Protein AF-A0A1V2TG67-F1 (afdb_monomer_lite)

pLDDT: mean 86.38, std 16.16, range [38.0, 98.5]

Organism: NCBI:txid1538463

Structure (mmCIF, N/CA/C/O backbone):
data_AF-A0A1V2TG67-F1
#
_entry.id   AF-A0A1V2TG67-F1
#
loop_
_atom_site.group_PDB
_atom_site.id
_atom_site.type_symbol
_atom_site.label_atom_id
_atom_site.label_alt_id
_atom_site.label_comp_id
_atom_site.label_asym_id
_atom_site.label_entity_id
_atom_site.label_seq_id
_atom_site.pdbx_PDB_ins_code
_atom_site.Cartn_x
_atom_site.Cartn_y
_atom_site.Cartn_z
_atom_site.occupancy
_atom_site.B_iso_or_equiv
_atom_site.auth_seq_id
_atom_site.auth_comp_id
_atom_site.auth_asym_id
_atom_site.auth_atom_id
_atom_site.pdbx_PDB_model_num
ATOM 1 N N . MET A 1 1 ? 20.430 -71.089 36.974 1.00 38.00 1 MET A N 1
ATOM 2 C CA . MET A 1 1 ? 20.124 -69.761 37.551 1.00 38.00 1 MET A CA 1
ATOM 3 C C . MET A 1 1 ? 20.430 -68.717 36.481 1.00 38.00 1 MET A C 1
ATOM 5 O O . MET A 1 1 ? 21.576 -68.618 36.073 1.00 38.00 1 MET A O 1
ATOM 9 N N . ARG A 1 2 ? 19.408 -68.054 35.928 1.00 40.38 2 ARG A N 1
ATOM 10 C CA . ARG A 1 2 ? 19.500 -67.040 34.855 1.00 40.38 2 ARG A CA 1
ATOM 11 C C . ARG A 1 2 ? 18.906 -65.737 35.411 1.00 40.38 2 ARG A C 1
ATOM 13 O O . ARG A 1 2 ? 17.793 -65.823 35.928 1.00 40.38 2 ARG A O 1
ATOM 20 N N . PRO A 1 3 ? 19.583 -64.578 35.346 1.00 46.47 3 PRO A N 1
ATOM 21 C CA . PRO A 1 3 ? 19.013 -63.340 35.856 1.00 46.47 3 PRO A CA 1
ATOM 22 C C . PRO A 1 3 ? 18.092 -62.705 34.803 1.00 46.47 3 PRO A C 1
ATOM 24 O O . PRO A 1 3 ? 18.466 -62.547 33.642 1.00 46.47 3 PRO A O 1
ATOM 27 N N . LEU A 1 4 ? 16.873 -62.373 35.227 1.00 47.41 4 LEU A N 1
ATOM 28 C CA . LEU A 1 4 ? 15.918 -61.529 34.509 1.00 47.41 4 LEU A CA 1
ATOM 29 C C . LEU A 1 4 ? 16.367 -60.069 34.642 1.00 47.41 4 LEU A C 1
ATOM 31 O O . LEU A 1 4 ? 16.470 -59.559 35.754 1.00 47.41 4 LEU A O 1
ATOM 35 N N . VAL A 1 5 ? 16.621 -59.399 33.519 1.00 48.72 5 VAL A N 1
ATOM 36 C CA . VAL A 1 5 ? 16.889 -57.955 33.479 1.00 48.72 5 VAL A CA 1
ATOM 37 C C . VAL A 1 5 ? 15.570 -57.247 33.167 1.00 48.72 5 VAL A C 1
ATOM 39 O O . VAL A 1 5 ? 15.049 -57.371 32.060 1.00 48.72 5 VAL A O 1
ATOM 42 N N . LEU A 1 6 ? 15.009 -56.536 34.150 1.00 49.88 6 LEU A N 1
ATOM 43 C CA . LEU A 1 6 ? 13.884 -55.621 33.944 1.00 49.88 6 LEU A CA 1
ATOM 44 C C . LEU A 1 6 ? 14.393 -54.346 33.256 1.00 49.88 6 LEU A C 1
ATOM 46 O O . LEU A 1 6 ? 15.163 -53.588 33.840 1.00 49.88 6 LEU A O 1
ATOM 50 N N . SER A 1 7 ? 13.943 -54.101 32.025 1.00 50.41 7 SER A N 1
ATOM 51 C CA . SER A 1 7 ? 14.065 -52.799 31.360 1.00 50.41 7 SER A CA 1
ATOM 52 C C . SER A 1 7 ? 12.917 -51.895 31.803 1.00 50.41 7 SER A C 1
ATOM 54 O O . SER A 1 7 ? 11.752 -52.209 31.567 1.00 50.41 7 SER A O 1
ATOM 56 N N . ALA A 1 8 ? 13.245 -50.777 32.448 1.00 54.41 8 ALA A N 1
ATOM 57 C CA . ALA A 1 8 ? 12.299 -49.724 32.791 1.00 54.41 8 ALA A CA 1
ATOM 58 C C . ALA A 1 8 ? 12.180 -48.737 31.617 1.00 54.41 8 ALA A C 1
ATOM 60 O O . ALA A 1 8 ? 13.123 -48.006 31.316 1.00 54.41 8 ALA A O 1
ATOM 61 N N . CYS A 1 9 ? 11.026 -48.713 30.948 1.00 45.41 9 CYS A N 1
ATOM 62 C CA . CYS A 1 9 ? 10.686 -47.676 29.974 1.00 45.41 9 CYS A CA 1
ATOM 63 C C . CYS A 1 9 ? 10.359 -46.370 30.710 1.00 45.41 9 CYS A C 1
ATOM 65 O O . CYS A 1 9 ? 9.298 -46.242 31.318 1.00 45.41 9 CYS A O 1
ATOM 67 N N . VAL A 1 10 ? 11.260 -45.390 30.642 1.00 58.19 10 VAL A N 1
ATOM 68 C CA . VAL A 1 10 ? 10.972 -44.005 31.032 1.00 58.19 10 VAL A CA 1
ATOM 69 C C . VAL A 1 10 ? 10.246 -43.341 29.863 1.00 58.19 10 VAL A C 1
ATOM 71 O O . VAL A 1 10 ? 10.842 -43.086 28.820 1.00 58.19 10 VAL A O 1
ATOM 74 N N . ALA A 1 11 ? 8.945 -43.101 30.014 1.00 56.28 11 ALA A N 1
ATOM 75 C CA . ALA A 1 11 ? 8.157 -42.333 29.058 1.00 56.28 11 ALA A CA 1
ATOM 76 C C . ALA A 1 11 ? 8.410 -40.834 29.283 1.00 56.28 11 ALA A C 1
ATOM 78 O O . ALA A 1 11 ? 7.884 -40.235 30.221 1.00 56.28 11 ALA A O 1
ATOM 79 N N . THR A 1 12 ? 9.237 -40.222 28.440 1.00 59.53 12 THR A N 1
ATOM 80 C CA . THR A 1 12 ? 9.398 -38.767 28.365 1.00 59.53 12 THR A CA 1
ATOM 81 C C . THR A 1 12 ? 8.151 -38.157 27.727 1.00 59.53 12 THR A C 1
ATOM 83 O O . THR A 1 12 ? 7.951 -38.228 26.516 1.00 59.53 12 THR A O 1
ATOM 86 N N . ALA A 1 13 ? 7.286 -37.568 28.553 1.00 58.16 13 ALA A N 1
ATOM 87 C CA . ALA A 1 13 ? 6.144 -36.789 28.092 1.00 58.16 13 ALA A CA 1
ATOM 88 C C . ALA A 1 13 ? 6.636 -35.518 27.376 1.00 58.16 13 ALA A C 1
ATOM 90 O O . ALA A 1 13 ? 7.113 -34.576 28.008 1.00 58.16 13 ALA A O 1
ATOM 91 N N . LEU A 1 14 ? 6.536 -35.506 26.046 1.00 62.28 14 LEU A N 1
ATOM 92 C CA . LEU A 1 14 ? 6.715 -34.317 25.216 1.00 62.28 14 LEU A CA 1
ATOM 93 C C . LEU A 1 14 ? 5.489 -33.415 25.402 1.00 62.28 14 LEU A C 1
ATOM 95 O O . LEU A 1 14 ? 4.429 -33.668 24.832 1.00 62.28 14 LEU A O 1
ATOM 99 N N . LEU A 1 15 ? 5.616 -32.380 26.231 1.00 60.19 15 LEU A N 1
ATOM 100 C CA . LEU A 1 15 ? 4.623 -31.310 26.306 1.00 60.19 15 LEU A CA 1
ATOM 101 C C . LEU A 1 15 ? 4.709 -30.466 25.021 1.00 60.19 15 LEU A C 1
ATOM 103 O O . LEU A 1 15 ? 5.801 -29.996 24.691 1.00 60.19 15 LEU A O 1
ATOM 107 N N . PRO A 1 16 ? 3.601 -30.247 24.290 1.00 58.34 16 PRO A N 1
ATOM 108 C CA . PRO A 1 16 ? 3.598 -29.333 23.161 1.00 58.34 16 PRO A CA 1
ATOM 109 C C . PRO A 1 16 ? 3.732 -27.905 23.693 1.00 58.34 16 PRO A C 1
ATOM 111 O O . PRO A 1 16 ? 2.853 -27.394 24.386 1.00 58.34 16 PRO A O 1
ATOM 114 N N . VAL A 1 17 ? 4.848 -27.256 23.371 1.00 64.94 17 VAL A N 1
ATOM 115 C CA . VAL A 1 17 ? 5.001 -25.810 23.535 1.00 64.94 17 VAL A CA 1
ATOM 116 C C . VAL A 1 17 ? 4.060 -25.156 22.526 1.00 64.94 17 VAL A C 1
ATOM 118 O O . VAL A 1 17 ? 4.374 -25.066 21.342 1.00 64.94 17 VAL A O 1
ATOM 121 N N . ALA A 1 18 ? 2.872 -24.749 22.972 1.00 60.59 18 ALA A N 1
ATOM 122 C CA . ALA A 1 18 ? 2.035 -23.849 22.195 1.00 60.59 18 ALA A CA 1
ATOM 123 C C . ALA A 1 18 ? 2.761 -22.500 22.127 1.00 60.59 18 ALA A C 1
ATOM 125 O O . ALA A 1 18 ? 3.001 -21.870 23.160 1.00 60.59 18 ALA A O 1
ATOM 126 N N . ALA A 1 19 ? 3.161 -22.085 20.924 1.00 60.03 19 ALA A N 1
ATOM 127 C CA . ALA A 1 19 ? 3.684 -20.744 20.707 1.00 60.03 19 ALA A CA 1
ATOM 128 C C . ALA A 1 19 ? 2.636 -19.719 21.180 1.00 60.03 19 ALA A C 1
ATOM 130 O O . ALA A 1 19 ? 1.436 -19.948 20.980 1.00 60.03 19 ALA A O 1
ATOM 131 N N . PRO A 1 20 ? 3.045 -18.610 21.820 1.00 55.03 20 PRO A N 1
ATOM 132 C CA . PRO A 1 20 ? 2.102 -17.565 22.173 1.00 55.03 20 PRO A CA 1
ATOM 133 C C . PRO A 1 20 ? 1.436 -17.075 20.885 1.00 55.03 20 PRO A C 1
ATOM 135 O O . PRO A 1 20 ? 2.119 -16.787 19.902 1.00 55.03 20 PRO A O 1
ATOM 138 N N . ALA A 1 21 ? 0.106 -16.987 20.884 1.00 57.91 21 ALA A N 1
ATOM 139 C CA . ALA A 1 21 ? -0.641 -16.295 19.842 1.00 57.91 21 ALA A CA 1
ATOM 140 C C . ALA A 1 21 ? -0.358 -14.791 19.981 1.00 57.91 21 ALA A C 1
ATOM 142 O O . ALA A 1 21 ? -1.127 -14.047 20.585 1.00 57.91 21 ALA A O 1
ATOM 143 N N . GLY A 1 22 ? 0.820 -14.365 19.527 1.00 57.47 22 GLY A N 1
ATOM 144 C CA . GLY A 1 22 ? 1.195 -12.962 19.476 1.00 57.47 22 GLY A CA 1
ATOM 145 C C . GLY A 1 22 ? 0.284 -12.238 18.494 1.00 57.47 22 GLY A C 1
ATOM 146 O O . GLY A 1 22 ? 0.072 -12.713 17.379 1.00 57.47 22 GLY A O 1
ATOM 147 N N . ALA A 1 23 ? -0.259 -11.096 18.908 1.00 69.38 23 ALA A N 1
ATOM 148 C CA . ALA A 1 23 ? -0.908 -10.168 17.996 1.00 69.38 23 ALA A CA 1
ATOM 149 C C . ALA A 1 23 ? 0.111 -9.780 16.910 1.00 69.38 23 ALA A C 1
ATOM 151 O O . ALA A 1 23 ? 1.149 -9.196 17.221 1.00 69.38 23 ALA A O 1
ATOM 152 N N . GLN A 1 24 ? -0.130 -10.175 15.657 1.00 83.19 24 GLN A N 1
ATOM 153 C CA . GLN A 1 24 ? 0.756 -9.833 14.544 1.00 83.19 24 GLN A CA 1
ATOM 154 C C . GLN A 1 24 ? 0.647 -8.331 14.281 1.00 83.19 24 GLN A C 1
ATOM 156 O O . GLN A 1 24 ? -0.332 -7.871 13.707 1.00 83.19 24 GLN A O 1
ATOM 161 N N . THR A 1 25 ? 1.639 -7.565 14.726 1.00 90.94 25 THR A N 1
ATOM 162 C CA . THR A 1 25 ? 1.709 -6.107 14.534 1.00 90.94 25 THR A CA 1
ATOM 163 C C . THR A 1 25 ? 2.488 -5.714 13.281 1.00 90.94 25 THR A C 1
ATOM 165 O O . THR A 1 25 ? 2.616 -4.532 12.981 1.00 90.94 25 THR A O 1
ATOM 168 N N . ALA A 1 26 ? 3.020 -6.685 12.542 1.00 95.00 26 ALA A N 1
ATOM 169 C CA . ALA A 1 26 ? 3.645 -6.481 11.247 1.00 95.00 26 ALA A CA 1
ATOM 170 C C . ALA A 1 26 ? 3.432 -7.704 10.353 1.00 95.00 26 ALA A C 1
ATOM 172 O O . ALA A 1 26 ? 3.315 -8.831 10.845 1.00 95.00 26 ALA A O 1
ATOM 173 N N . ALA A 1 27 ? 3.383 -7.467 9.048 1.00 95.56 27 ALA A N 1
ATOM 174 C CA . ALA A 1 27 ? 3.262 -8.490 8.027 1.00 95.56 27 ALA A CA 1
ATOM 175 C C . ALA A 1 27 ? 3.940 -8.031 6.731 1.00 95.56 27 ALA A C 1
ATOM 177 O O . ALA A 1 27 ? 3.848 -6.865 6.344 1.00 95.56 27 ALA A O 1
ATOM 178 N N . ASP A 1 28 ? 4.589 -8.971 6.056 1.00 95.69 28 ASP A N 1
ATOM 179 C CA . ASP A 1 28 ? 5.178 -8.772 4.737 1.00 95.69 28 ASP A CA 1
ATOM 180 C C . ASP A 1 28 ? 4.235 -9.327 3.667 1.00 95.69 28 ASP A C 1
ATOM 182 O O . ASP A 1 28 ? 3.600 -10.366 3.863 1.00 95.69 28 ASP A O 1
ATOM 186 N N . PHE A 1 29 ? 4.175 -8.655 2.522 1.00 96.94 29 PHE A N 1
ATOM 187 C CA . PHE A 1 29 ? 3.684 -9.271 1.296 1.00 96.94 29 PHE A CA 1
ATOM 188 C C . PHE A 1 29 ? 4.802 -10.066 0.627 1.00 96.94 29 PHE A C 1
ATOM 190 O O . PHE A 1 29 ? 5.977 -9.713 0.731 1.00 96.94 29 PHE A O 1
ATOM 197 N N . GLU A 1 30 ? 4.416 -11.089 -0.132 1.00 96.31 30 GLU A N 1
ATOM 198 C CA . GLU A 1 30 ? 5.324 -11.709 -1.092 1.00 96.31 30 GLU A CA 1
ATOM 199 C C . GLU A 1 30 ? 5.790 -10.673 -2.126 1.00 96.31 30 GLU A C 1
ATOM 201 O O . GLU A 1 30 ? 5.018 -9.812 -2.581 1.00 96.31 30 GLU A O 1
ATOM 206 N N . ASP A 1 31 ? 7.064 -10.770 -2.505 1.00 96.38 31 ASP A N 1
ATOM 207 C CA . ASP A 1 31 ? 7.650 -9.919 -3.536 1.00 96.38 31 ASP A CA 1
ATOM 208 C C . ASP A 1 31 ? 6.928 -10.150 -4.869 1.00 96.38 31 ASP A C 1
ATOM 210 O O . ASP A 1 31 ? 6.711 -11.283 -5.308 1.00 96.38 31 ASP A O 1
ATOM 214 N N . ALA A 1 32 ? 6.574 -9.059 -5.541 1.00 97.12 32 ALA A N 1
ATOM 215 C CA . ALA A 1 32 ? 5.793 -9.102 -6.766 1.00 97.12 32 ALA A CA 1
ATOM 216 C C . ALA A 1 32 ? 6.563 -8.504 -7.939 1.00 97.12 32 ALA A C 1
ATOM 218 O O . ALA A 1 32 ? 7.105 -7.402 -7.864 1.00 97.12 32 ALA A O 1
ATOM 219 N N . ARG A 1 33 ? 6.586 -9.230 -9.056 1.00 96.69 33 ARG A N 1
ATOM 220 C CA . ARG A 1 33 ? 7.134 -8.740 -10.320 1.00 96.69 33 ARG A CA 1
ATOM 221 C C . ARG A 1 33 ? 6.100 -7.857 -11.012 1.00 96.69 33 ARG A C 1
ATOM 223 O O . ARG A 1 33 ? 4.978 -8.300 -11.240 1.00 96.69 33 ARG A O 1
ATOM 230 N N . VAL A 1 34 ? 6.496 -6.647 -11.393 1.00 95.56 34 VAL A N 1
ATOM 231 C CA . VAL A 1 34 ? 5.635 -5.692 -12.104 1.00 95.56 34 VAL A CA 1
ATOM 232 C C . VAL A 1 34 ? 6.280 -5.224 -13.401 1.00 95.56 34 VAL A C 1
ATOM 234 O O . VAL A 1 34 ? 7.506 -5.138 -13.506 1.00 95.56 34 VAL A O 1
ATOM 237 N N . GLU A 1 35 ? 5.438 -4.888 -14.373 1.00 94.69 35 GLU A N 1
ATOM 238 C CA . GLU A 1 35 ? 5.809 -4.149 -15.577 1.00 94.69 35 GLU A CA 1
ATOM 239 C C . GLU A 1 35 ? 5.152 -2.774 -15.511 1.00 94.69 35 GLU A C 1
ATOM 241 O O . GLU A 1 35 ? 3.959 -2.660 -15.227 1.00 94.69 35 GLU A O 1
ATOM 246 N N . VAL A 1 36 ? 5.934 -1.723 -15.742 1.00 89.12 36 VAL A N 1
ATOM 247 C CA . VAL A 1 36 ? 5.492 -0.340 -15.591 1.00 89.12 36 VAL A CA 1
ATOM 248 C C . VAL A 1 36 ? 5.831 0.464 -16.834 1.00 89.12 36 VAL A C 1
ATOM 250 O O . VAL A 1 36 ? 6.893 0.314 -17.439 1.00 89.12 36 VAL A O 1
ATOM 253 N N . PHE A 1 37 ? 4.905 1.317 -17.253 1.00 77.69 37 PHE A N 1
ATOM 254 C CA . PHE A 1 37 ? 5.099 2.158 -18.422 1.00 77.69 37 PHE A CA 1
ATOM 255 C C . PHE A 1 37 ? 6.084 3.308 -18.126 1.00 77.69 37 PHE A C 1
ATOM 257 O O . PHE A 1 37 ? 5.972 3.914 -17.062 1.00 77.69 37 PHE A O 1
ATOM 264 N N . PRO A 1 38 ? 6.982 3.672 -19.066 1.00 79.94 38 PRO A N 1
ATOM 265 C CA . PRO A 1 38 ? 7.212 3.052 -20.375 1.00 79.94 38 PRO A CA 1
ATOM 266 C C . PRO A 1 38 ? 8.309 1.969 -20.355 1.00 79.94 38 PRO A C 1
ATOM 268 O O . PRO A 1 38 ? 9.502 2.264 -20.373 1.00 79.94 38 PRO A O 1
ATOM 271 N N . GLY A 1 39 ? 7.909 0.692 -20.417 1.00 86.00 39 GLY A N 1
ATOM 272 C CA . GLY A 1 39 ? 8.822 -0.432 -20.673 1.00 86.00 39 GLY A CA 1
ATOM 273 C C . GLY A 1 39 ? 9.829 -0.721 -19.554 1.00 86.00 39 GLY A C 1
ATOM 274 O O . GLY A 1 39 ? 10.926 -1.219 -19.828 1.00 86.00 39 GLY A O 1
ATOM 275 N N . CYS A 1 40 ? 9.485 -0.374 -18.318 1.00 91.81 40 CYS A N 1
ATOM 276 C CA . CYS A 1 40 ? 10.210 -0.740 -17.112 1.00 91.81 40 CYS A CA 1
ATOM 277 C C . CYS A 1 40 ? 9.650 -2.046 -16.544 1.00 91.81 40 CYS A C 1
ATOM 279 O O . CYS A 1 40 ? 8.474 -2.359 -16.703 1.00 91.81 40 CYS A O 1
ATOM 281 N N . ALA A 1 41 ? 10.487 -2.795 -15.843 1.00 94.56 41 ALA A N 1
ATOM 282 C CA . ALA A 1 41 ? 10.058 -3.921 -15.031 1.00 94.56 41 ALA A CA 1
ATOM 283 C C . ALA A 1 41 ? 10.873 -3.933 -13.740 1.00 94.56 41 ALA A C 1
ATOM 285 O O . ALA A 1 41 ? 11.943 -3.320 -13.673 1.00 94.56 41 ALA A O 1
ATOM 286 N N . GLY A 1 42 ? 10.358 -4.592 -12.711 1.00 95.06 42 GLY A N 1
ATOM 287 C CA . GLY A 1 42 ? 11.033 -4.647 -11.424 1.00 95.06 42 GLY A CA 1
ATOM 288 C C . GLY A 1 42 ? 10.290 -5.466 -10.388 1.00 95.06 42 GLY A C 1
ATOM 289 O O . GLY A 1 42 ? 9.256 -6.069 -10.674 1.00 95.06 42 GLY A O 1
ATOM 290 N N . LEU A 1 43 ? 10.842 -5.482 -9.182 1.00 96.25 43 LEU A N 1
ATOM 291 C CA . LEU A 1 43 ? 10.245 -6.111 -8.014 1.00 96.25 43 LEU A CA 1
ATOM 292 C C . LEU A 1 43 ? 9.682 -5.040 -7.085 1.00 96.25 43 LEU A C 1
ATOM 294 O O . LEU A 1 43 ? 10.344 -4.038 -6.801 1.00 96.25 43 LEU A O 1
ATOM 298 N N . VAL A 1 44 ? 8.466 -5.282 -6.610 1.00 97.00 44 VAL A N 1
ATOM 299 C CA . VAL A 1 44 ? 7.824 -4.507 -5.556 1.00 97.00 44 VAL A CA 1
ATOM 300 C C . VAL A 1 44 ? 7.758 -5.357 -4.302 1.00 97.00 44 VAL A C 1
ATOM 302 O O . VAL A 1 44 ? 7.226 -6.468 -4.325 1.00 97.00 44 VAL A O 1
ATOM 305 N N . ARG A 1 45 ? 8.243 -4.801 -3.197 1.00 96.62 45 ARG A N 1
ATOM 306 C CA . ARG A 1 45 ? 8.074 -5.369 -1.863 1.00 96.62 45 ARG A CA 1
ATOM 307 C C . ARG A 1 45 ? 7.251 -4.413 -1.023 1.00 96.62 45 ARG A C 1
ATOM 309 O O . ARG A 1 45 ? 7.561 -3.225 -0.983 1.00 96.62 45 ARG A O 1
ATOM 316 N N . THR A 1 46 ? 6.250 -4.938 -0.325 1.00 97.44 46 THR A N 1
ATOM 317 C CA . THR A 1 46 ? 5.440 -4.139 0.595 1.00 97.44 46 THR A CA 1
ATOM 318 C C . THR A 1 46 ? 5.465 -4.736 1.992 1.00 97.44 46 THR A C 1
ATOM 320 O O . THR A 1 46 ? 5.250 -5.933 2.168 1.00 97.44 46 THR A O 1
ATOM 323 N N . VAL A 1 47 ? 5.721 -3.885 2.981 1.00 97.06 47 VAL A N 1
ATOM 324 C CA . VAL A 1 47 ? 5.739 -4.235 4.403 1.00 97.06 47 VAL A CA 1
ATOM 325 C C . VAL A 1 47 ? 4.684 -3.410 5.114 1.00 97.06 47 VAL A C 1
ATOM 327 O O . VAL A 1 47 ? 4.624 -2.192 4.947 1.00 97.06 47 VAL A O 1
ATOM 330 N N . VAL A 1 48 ? 3.863 -4.065 5.921 1.00 97.75 48 VAL A N 1
ATOM 331 C CA . VAL A 1 48 ? 2.823 -3.430 6.725 1.00 97.75 48 VAL A CA 1
ATOM 332 C C . VAL A 1 48 ? 3.177 -3.583 8.194 1.00 97.75 48 VAL A C 1
ATOM 334 O O . VAL A 1 48 ? 3.545 -4.668 8.638 1.00 97.75 48 VAL A O 1
ATOM 337 N N . SER A 1 49 ? 3.052 -2.513 8.968 1.00 97.75 49 SER A N 1
ATOM 338 C CA . SER A 1 49 ? 3.273 -2.549 10.411 1.00 97.75 49 SER A CA 1
ATOM 339 C C . SER A 1 49 ? 2.386 -1.569 11.165 1.00 97.75 49 SER A C 1
ATOM 341 O O . SER A 1 49 ? 1.897 -0.584 10.614 1.00 97.75 49 SER A O 1
ATOM 343 N N . VAL A 1 50 ? 2.189 -1.837 12.452 1.00 97.38 50 VAL A N 1
ATOM 344 C CA . VAL A 1 50 ? 1.619 -0.874 13.389 1.00 97.38 50 VAL A CA 1
ATOM 345 C C . VAL A 1 50 ? 2.675 0.181 13.700 1.00 97.38 50 VAL A C 1
ATOM 347 O O . VAL A 1 50 ? 3.801 -0.139 14.083 1.00 97.38 50 VAL A O 1
ATOM 350 N N . SER A 1 51 ? 2.308 1.448 13.540 1.00 95.50 51 SER A N 1
ATOM 351 C CA . SER A 1 51 ? 3.173 2.599 13.797 1.00 95.50 51 SER A CA 1
ATOM 352 C C . SER A 1 51 ? 2.371 3.697 14.495 1.00 95.50 51 SER A C 1
ATOM 354 O O . SER A 1 51 ? 1.211 3.908 14.136 1.00 95.50 51 SER A O 1
ATOM 356 N N . PRO A 1 52 ? 2.975 4.456 15.427 1.00 95.81 52 PRO A N 1
ATOM 357 C CA . PRO A 1 52 ? 2.364 5.679 15.933 1.00 95.81 52 PRO A CA 1
ATOM 358 C C . PRO A 1 52 ? 2.115 6.673 14.793 1.00 95.81 52 PRO A C 1
ATOM 360 O O . PRO A 1 52 ? 2.972 6.849 13.916 1.00 95.81 52 PRO A O 1
ATOM 363 N N . LEU A 1 53 ? 0.948 7.311 14.814 1.00 95.81 53 LEU A N 1
ATOM 364 C CA . LEU A 1 53 ? 0.590 8.432 13.948 1.00 95.81 53 LEU A CA 1
ATOM 365 C C . LEU A 1 53 ? 1.000 9.770 14.590 1.00 95.81 53 LEU A C 1
ATOM 367 O O . LEU A 1 53 ? 1.266 9.815 15.791 1.00 95.81 53 LEU A O 1
ATOM 371 N N . PRO A 1 54 ? 1.002 10.893 13.844 1.00 94.56 54 PRO A N 1
ATOM 372 C CA . PRO A 1 54 ? 1.276 12.219 14.416 1.00 94.56 54 PRO A CA 1
ATOM 373 C C . PRO A 1 54 ? 0.331 12.631 15.558 1.00 94.56 54 PRO A C 1
ATOM 375 O O . PRO A 1 54 ? 0.662 13.514 16.343 1.00 94.56 54 PRO A O 1
ATOM 378 N N . THR A 1 55 ? -0.842 12.003 15.646 1.00 93.94 55 THR A N 1
ATOM 379 C CA . THR A 1 55 ? -1.833 12.172 16.718 1.00 93.94 55 THR A CA 1
ATOM 380 C C . THR A 1 55 ? -1.574 11.284 17.943 1.00 93.94 55 THR A C 1
ATOM 382 O O . THR A 1 55 ? -2.399 11.272 18.850 1.00 93.94 55 THR A O 1
ATOM 385 N N . ASP A 1 56 ? -0.454 10.550 17.976 1.00 94.00 56 ASP A N 1
ATOM 386 C CA . ASP A 1 56 ? -0.049 9.611 19.039 1.00 94.00 56 ASP A CA 1
ATOM 387 C C . ASP A 1 56 ? -0.992 8.405 19.228 1.00 94.00 56 ASP A C 1
ATOM 389 O O . ASP A 1 56 ? -0.961 7.704 20.238 1.00 94.00 56 ASP A O 1
ATOM 393 N N . VAL A 1 57 ? -1.833 8.128 18.228 1.00 95.19 57 VAL A N 1
ATOM 394 C CA . VAL A 1 57 ? -2.638 6.900 18.160 1.00 95.19 57 VAL A CA 1
ATOM 395 C C . VAL A 1 57 ? -1.918 5.840 17.328 1.00 95.19 57 VAL A C 1
ATOM 397 O O . VAL A 1 57 ? -1.146 6.165 16.421 1.00 95.19 57 VAL A O 1
ATOM 400 N N . ALA A 1 58 ? -2.169 4.565 17.626 1.00 95.81 58 ALA A N 1
ATOM 401 C CA . ALA A 1 58 ? -1.692 3.463 16.799 1.00 95.81 58 ALA A CA 1
ATOM 402 C C . ALA A 1 58 ? -2.438 3.460 15.459 1.00 95.81 58 ALA A C 1
ATOM 404 O O . ALA A 1 58 ? -3.665 3.526 15.422 1.00 95.81 58 ALA A O 1
ATOM 405 N N . GLY A 1 59 ? -1.690 3.375 14.367 1.00 96.31 59 GLY A N 1
ATOM 406 C CA . GLY A 1 59 ? -2.236 3.237 13.027 1.00 96.31 59 GLY A CA 1
ATOM 407 C C . GLY A 1 59 ? -1.471 2.200 12.227 1.00 96.31 59 GLY A C 1
ATOM 408 O O . GLY A 1 59 ? -0.490 1.612 12.691 1.00 96.31 59 GLY A O 1
ATOM 409 N N . VAL A 1 60 ? -1.910 2.000 10.993 1.00 97.62 60 VAL A N 1
ATOM 410 C CA . VAL A 1 60 ? -1.238 1.116 10.044 1.00 97.62 60 VAL A CA 1
ATOM 411 C C . VAL A 1 60 ? -0.322 1.940 9.164 1.00 97.62 60 VAL A C 1
ATOM 413 O O . VAL A 1 60 ? -0.763 2.917 8.569 1.00 97.62 60 VAL A O 1
ATOM 416 N N . ARG A 1 61 ? 0.939 1.528 9.045 1.00 97.88 61 ARG A N 1
ATOM 417 C CA . ARG A 1 61 ? 1.907 2.041 8.078 1.00 97.88 61 ARG A CA 1
ATOM 418 C C . ARG A 1 61 ? 2.169 0.970 7.026 1.00 97.88 61 ARG A C 1
ATOM 420 O O . ARG A 1 61 ? 2.505 -0.158 7.374 1.00 97.88 61 ARG A O 1
ATOM 427 N N . ALA A 1 62 ? 2.063 1.337 5.755 1.00 97.62 62 ALA A N 1
ATOM 428 C CA . ALA A 1 62 ? 2.489 0.505 4.637 1.00 97.62 62 ALA A CA 1
ATOM 429 C C . ALA A 1 62 ? 3.706 1.147 3.972 1.00 97.62 62 ALA A C 1
ATOM 431 O O . ALA A 1 62 ? 3.664 2.320 3.599 1.00 97.62 62 ALA A O 1
ATOM 432 N N . VAL A 1 63 ? 4.789 0.386 3.846 1.00 96.88 63 VAL A N 1
ATOM 433 C CA . VAL A 1 63 ? 6.033 0.786 3.184 1.00 96.88 63 VAL A CA 1
ATOM 434 C C . VAL A 1 63 ? 6.163 -0.011 1.899 1.00 96.88 63 VAL A C 1
ATOM 436 O O . VAL A 1 63 ? 6.153 -1.237 1.938 1.00 96.88 63 VAL A O 1
ATOM 439 N N . VAL A 1 64 ? 6.309 0.688 0.781 1.00 96.56 64 VAL A N 1
ATOM 440 C CA . VAL A 1 64 ? 6.439 0.117 -0.558 1.00 96.56 64 VAL A CA 1
ATOM 441 C C . VAL A 1 64 ? 7.840 0.409 -1.075 1.00 96.56 64 VAL A C 1
ATOM 443 O O . VAL A 1 64 ? 8.289 1.555 -1.086 1.00 96.56 64 VAL A O 1
ATOM 446 N N . LEU A 1 65 ? 8.526 -0.638 -1.510 1.00 95.06 65 LEU A N 1
ATOM 447 C CA . LEU A 1 65 ? 9.871 -0.599 -2.065 1.00 95.06 65 LEU A CA 1
ATOM 448 C C . LEU A 1 65 ? 9.775 -0.995 -3.533 1.00 95.06 65 LEU A C 1
ATOM 450 O O . LEU A 1 65 ? 9.177 -2.027 -3.844 1.00 95.06 65 LEU A O 1
ATOM 454 N N . PHE A 1 66 ? 10.375 -0.212 -4.426 1.00 94.56 66 PHE A N 1
ATOM 455 C CA . PHE A 1 66 ? 10.422 -0.539 -5.847 1.00 94.56 66 PHE A CA 1
ATOM 456 C C . PHE A 1 66 ? 11.857 -0.601 -6.347 1.00 94.56 66 PHE A C 1
ATOM 458 O O . PHE A 1 66 ? 12.564 0.406 -6.422 1.00 94.56 66 PHE A O 1
ATOM 465 N N . LYS A 1 67 ? 12.263 -1.809 -6.733 1.00 94.06 67 LYS A N 1
ATOM 466 C CA . LYS A 1 67 ? 13.544 -2.075 -7.373 1.00 94.06 67 LYS A CA 1
ATOM 467 C C . LYS A 1 67 ? 13.311 -2.386 -8.844 1.00 94.06 67 LYS A C 1
ATOM 469 O O . LYS A 1 67 ? 12.883 -3.488 -9.188 1.00 94.06 67 LYS A O 1
ATOM 474 N N . ALA A 1 68 ? 13.592 -1.422 -9.713 1.00 93.31 68 ALA A N 1
ATOM 475 C CA . ALA A 1 68 ? 13.551 -1.647 -11.152 1.00 93.31 68 ALA A CA 1
ATOM 476 C C . ALA A 1 68 ? 14.775 -2.446 -11.629 1.00 93.31 68 ALA A C 1
ATOM 478 O O . ALA A 1 68 ? 15.862 -2.344 -11.063 1.00 93.31 68 ALA A O 1
ATOM 479 N N . ASP A 1 69 ? 14.613 -3.209 -12.711 1.00 93.06 69 ASP A N 1
ATOM 480 C CA . ASP A 1 69 ? 15.718 -3.925 -13.367 1.00 93.06 69 ASP A CA 1
ATOM 481 C C . ASP A 1 69 ? 16.770 -2.968 -13.940 1.00 93.06 69 ASP A C 1
ATOM 483 O O . ASP A 1 69 ? 17.943 -3.315 -14.076 1.00 93.06 69 ASP A O 1
ATOM 487 N N . ARG A 1 70 ? 16.326 -1.763 -14.315 1.00 88.00 70 ARG A N 1
ATOM 488 C CA . ARG A 1 70 ? 17.175 -0.646 -14.715 1.00 88.00 70 ARG A CA 1
ATOM 489 C C . ARG A 1 70 ? 16.946 0.505 -13.752 1.00 88.00 70 ARG A C 1
ATOM 491 O O . ARG A 1 70 ? 15.804 0.858 -13.480 1.00 88.00 70 ARG A O 1
ATOM 498 N N . HIS A 1 71 ? 18.027 1.092 -13.270 1.00 81.81 71 HIS A N 1
ATOM 499 C CA . HIS A 1 71 ? 17.947 2.261 -12.413 1.00 81.81 71 HIS A CA 1
ATOM 500 C C . HIS A 1 71 ? 17.729 3.501 -13.282 1.00 81.81 71 HIS A C 1
ATOM 502 O O . HIS A 1 71 ? 18.665 3.997 -13.909 1.00 81.81 71 HIS A O 1
ATOM 508 N N . ASP A 1 72 ? 16.477 3.938 -13.388 1.00 83.88 72 ASP A N 1
ATOM 509 C CA . ASP A 1 72 ? 16.067 5.045 -14.249 1.00 83.88 72 ASP A CA 1
ATOM 510 C C . ASP A 1 72 ? 14.954 5.843 -13.549 1.00 83.88 72 ASP A C 1
ATOM 512 O O . ASP A 1 72 ? 13.936 5.256 -13.166 1.00 83.88 72 ASP A O 1
ATOM 516 N N . PRO A 1 73 ? 15.102 7.169 -13.365 1.00 79.62 73 PRO A N 1
ATOM 517 C CA . PRO A 1 73 ? 14.090 7.986 -12.697 1.00 79.62 73 PRO A CA 1
ATOM 518 C C . PRO A 1 73 ? 12.749 8.030 -13.446 1.00 79.62 73 PRO A C 1
ATOM 520 O O . PRO A 1 73 ? 11.738 8.385 -12.846 1.00 79.62 73 PRO A O 1
ATOM 523 N N . ALA A 1 74 ? 12.709 7.659 -14.731 1.00 86.62 74 ALA A N 1
ATOM 524 C CA . ALA A 1 74 ? 11.464 7.492 -15.476 1.00 86.62 74 ALA A CA 1
ATOM 525 C C . ALA A 1 74 ? 10.704 6.204 -15.099 1.00 86.62 74 ALA A C 1
ATOM 527 O O . ALA A 1 74 ? 9.510 6.099 -15.376 1.00 86.62 74 ALA A O 1
ATOM 528 N N . CYS A 1 75 ? 11.365 5.227 -14.469 1.00 91.44 75 CYS A N 1
ATOM 529 C CA . CYS A 1 75 ? 10.712 4.039 -13.935 1.00 91.44 75 CYS A CA 1
ATOM 530 C C . CYS A 1 75 ? 10.135 4.349 -12.551 1.00 91.44 75 CYS A C 1
ATOM 532 O O . CYS A 1 75 ? 10.876 4.411 -11.572 1.00 91.44 75 CYS A O 1
ATOM 534 N N . ALA A 1 76 ? 8.814 4.481 -12.455 1.00 92.56 76 ALA A N 1
ATOM 535 C CA . ALA A 1 76 ? 8.099 4.647 -11.193 1.00 92.56 76 ALA A CA 1
ATOM 536 C C . ALA A 1 76 ? 6.853 3.767 -11.176 1.00 92.56 76 ALA A C 1
ATOM 538 O O . ALA A 1 76 ? 6.159 3.695 -12.182 1.00 92.56 76 ALA A O 1
ATOM 539 N N . VAL A 1 77 ? 6.564 3.116 -10.050 1.00 94.50 77 VAL A N 1
ATOM 540 C CA . VAL A 1 77 ? 5.365 2.295 -9.864 1.00 94.50 77 VAL A CA 1
ATOM 541 C C . VAL A 1 77 ? 4.299 3.075 -9.106 1.00 94.50 77 VAL A C 1
ATOM 543 O O . VAL A 1 77 ? 4.581 3.648 -8.057 1.00 94.50 77 VAL A O 1
ATOM 546 N N . THR A 1 78 ? 3.070 3.075 -9.617 1.00 95.38 78 THR A N 1
ATOM 547 C CA . THR A 1 78 ? 1.895 3.560 -8.883 1.00 95.38 78 THR A CA 1
ATOM 548 C C . THR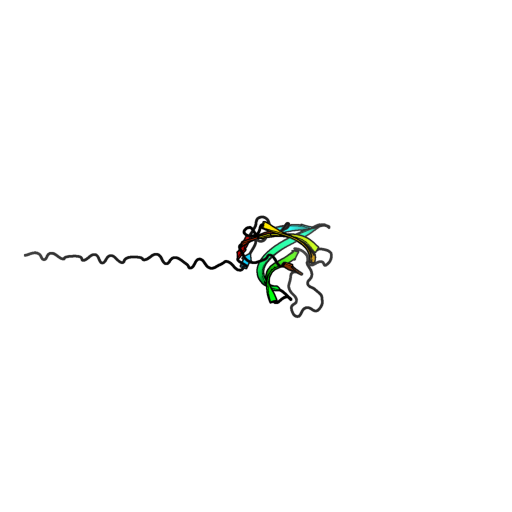 A 1 78 ? 1.153 2.364 -8.302 1.00 95.38 78 THR A C 1
ATOM 550 O O . 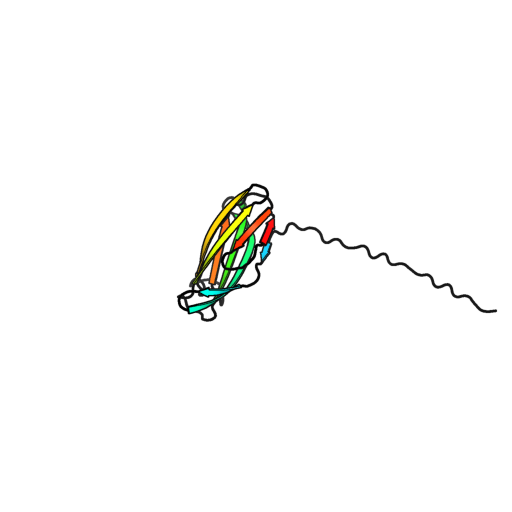THR A 1 78 ? 0.836 1.414 -9.017 1.00 95.38 78 THR A O 1
ATOM 553 N N . THR A 1 79 ? 0.899 2.397 -6.998 1.00 96.38 79 THR A N 1
ATOM 554 C CA . THR A 1 79 ? 0.210 1.337 -6.262 1.00 96.38 79 THR A CA 1
ATOM 555 C C . THR A 1 79 ? -0.881 1.919 -5.380 1.00 96.38 79 THR A C 1
ATOM 557 O O . THR A 1 79 ? -0.776 3.045 -4.899 1.00 96.38 79 THR A O 1
ATOM 560 N N . THR A 1 80 ? -1.931 1.141 -5.152 1.00 98.12 80 THR A N 1
ATOM 561 C CA . THR A 1 80 ? -3.022 1.491 -4.245 1.00 98.12 80 THR A CA 1
ATOM 562 C C . THR A 1 80 ? -2.939 0.585 -3.031 1.00 98.12 80 THR A C 1
ATOM 564 O O . THR A 1 80 ? -3.043 -0.636 -3.162 1.00 98.12 80 THR A O 1
ATOM 567 N N . VAL A 1 81 ? -2.783 1.181 -1.853 1.00 98.31 81 VAL A N 1
ATOM 568 C CA . VAL A 1 81 ? -2.855 0.490 -0.567 1.00 98.31 81 VAL A CA 1
ATOM 569 C C . VAL A 1 81 ? -4.271 0.650 -0.036 1.00 98.31 81 VAL A C 1
ATOM 571 O O . VAL A 1 81 ? -4.674 1.739 0.361 1.00 98.31 81 VAL A O 1
ATOM 574 N N . GLY A 1 82 ? -5.039 -0.432 -0.053 1.00 98.31 82 GLY A N 1
ATOM 575 C CA . GLY A 1 82 ? -6.366 -0.513 0.552 1.00 98.31 82 GLY A CA 1
ATOM 576 C C . GLY A 1 82 ? -6.297 -1.129 1.943 1.00 98.31 82 GLY A C 1
ATOM 577 O O . GLY A 1 82 ? -5.474 -2.007 2.194 1.00 98.31 82 GLY A O 1
ATOM 578 N N . TRP A 1 83 ? -7.176 -0.703 2.843 1.00 98.44 83 TRP A N 1
ATOM 579 C CA . TRP A 1 83 ? -7.307 -1.300 4.166 1.00 98.44 83 TRP A CA 1
ATOM 580 C C . TRP A 1 83 ? -8.768 -1.415 4.591 1.00 98.44 83 TRP A C 1
ATOM 582 O O . TRP A 1 83 ? -9.632 -0.623 4.204 1.00 98.44 83 TRP A O 1
ATOM 592 N N . ARG A 1 84 ?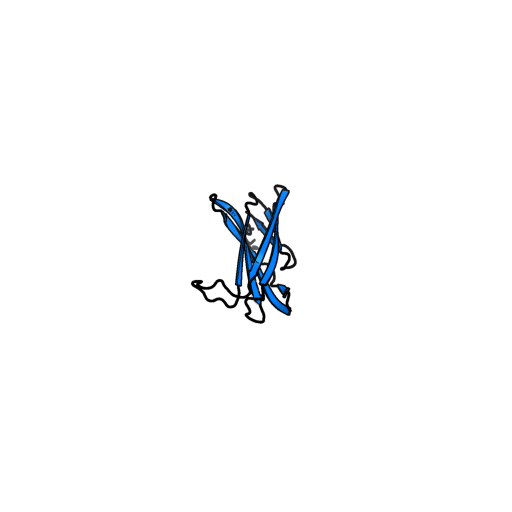 -9.037 -2.410 5.434 1.00 98.50 84 ARG A N 1
ATOM 593 C CA . ARG A 1 84 ? -10.331 -2.623 6.075 1.00 98.50 84 ARG A CA 1
ATOM 594 C C . ARG A 1 84 ? -10.132 -3.109 7.501 1.00 98.50 84 ARG A C 1
ATOM 596 O O . ARG A 1 84 ? -9.559 -4.173 7.719 1.00 98.50 84 ARG A O 1
ATOM 603 N N . ASN A 1 85 ? -10.664 -2.368 8.462 1.00 98.19 85 ASN A N 1
ATOM 604 C CA . ASN A 1 85 ? -10.831 -2.857 9.821 1.00 98.19 85 ASN A CA 1
ATOM 605 C C . ASN A 1 85 ? -12.055 -3.782 9.843 1.00 98.19 85 ASN A C 1
ATOM 607 O O . ASN A 1 85 ? -13.189 -3.346 9.633 1.00 98.19 85 ASN A O 1
ATOM 611 N N . VAL A 1 86 ? -11.828 -5.080 10.034 1.00 98.19 86 VAL A N 1
ATOM 612 C CA . VAL A 1 86 ? -12.905 -6.080 9.964 1.00 98.19 86 VAL A CA 1
ATOM 613 C C . VAL A 1 86 ? -13.757 -6.121 11.229 1.00 98.19 86 VAL A C 1
ATOM 615 O O . VAL A 1 86 ? -14.857 -6.666 11.186 1.00 98.19 86 VAL A O 1
ATOM 618 N N . ASP A 1 87 ? -13.283 -5.521 12.321 1.00 97.69 87 ASP A N 1
ATOM 619 C CA . ASP A 1 87 ? -13.996 -5.479 13.596 1.00 97.69 87 ASP A CA 1
ATOM 620 C C . ASP A 1 87 ? -14.945 -4.271 13.665 1.00 97.69 87 ASP A C 1
ATOM 622 O O . ASP A 1 87 ? -16.073 -4.400 14.137 1.00 97.69 87 ASP A O 1
ATOM 626 N N . SER A 1 88 ? -14.525 -3.107 13.151 1.00 97.62 88 SER A N 1
ATOM 627 C CA . SER A 1 88 ? -15.347 -1.883 13.118 1.00 97.62 88 SER A CA 1
ATOM 628 C C . SER A 1 88 ? -16.106 -1.670 11.803 1.00 97.62 88 SER A C 1
ATOM 630 O O . SER A 1 88 ? -17.088 -0.930 11.767 1.00 97.62 88 SER A O 1
ATOM 632 N N . GLY A 1 89 ? -15.654 -2.293 10.711 1.00 97.75 89 GLY A N 1
ATOM 633 C CA . GLY A 1 89 ? -16.170 -2.070 9.360 1.00 97.75 89 GLY A CA 1
ATOM 634 C C . GLY A 1 89 ? -15.596 -0.837 8.652 1.00 97.75 89 GLY A C 1
ATOM 635 O O . GLY A 1 89 ? -15.946 -0.606 7.494 1.00 97.75 89 GLY A O 1
ATOM 636 N N . ALA A 1 90 ? -14.716 -0.064 9.299 1.00 98.12 90 ALA A N 1
ATOM 637 C CA . ALA A 1 90 ? -14.032 1.063 8.668 1.00 98.12 90 ALA A CA 1
ATOM 638 C C . ALA A 1 90 ? -13.129 0.594 7.514 1.00 98.12 90 ALA A C 1
ATOM 640 O O . ALA A 1 90 ? -12.561 -0.500 7.552 1.00 98.12 90 ALA A O 1
ATOM 641 N N . SER A 1 91 ? -12.987 1.419 6.479 1.00 98.44 91 SER A N 1
ATOM 642 C CA . SER A 1 91 ? -12.120 1.126 5.334 1.00 98.44 91 SER A CA 1
ATOM 643 C C . SER A 1 91 ? -11.620 2.406 4.679 1.00 98.44 91 SER A C 1
ATOM 645 O O . SER A 1 91 ? -12.214 3.471 4.852 1.00 98.44 91 SER A O 1
ATOM 647 N N . GLY A 1 92 ? -10.546 2.283 3.911 1.00 98.31 92 GLY A N 1
ATOM 648 C CA . GLY A 1 92 ? -9.962 3.379 3.155 1.00 98.31 92 GLY A CA 1
ATOM 649 C C . GLY A 1 92 ? -8.922 2.878 2.164 1.00 98.31 92 GLY A C 1
ATOM 650 O O . GLY A 1 92 ? -8.606 1.687 2.113 1.00 98.31 92 GLY A O 1
ATOM 651 N N . SER A 1 93 ? -8.399 3.793 1.358 1.00 98.00 93 SER A N 1
ATOM 652 C CA . SER A 1 93 ? -7.331 3.498 0.410 1.00 98.00 93 SER A CA 1
ATOM 653 C C . SER A 1 93 ? -6.494 4.731 0.127 1.00 98.00 93 SER A C 1
ATOM 655 O O . SER A 1 93 ? -7.038 5.835 0.080 1.00 98.00 93 SER A O 1
ATOM 657 N N . GLU A 1 94 ? -5.215 4.529 -0.151 1.00 97.94 94 GLU A N 1
ATOM 658 C CA . GLU A 1 94 ? -4.303 5.588 -0.568 1.00 97.94 94 GLU A CA 1
ATOM 659 C C . GLU A 1 94 ? -3.493 5.151 -1.785 1.00 97.94 94 GLU A C 1
ATOM 661 O O . GLU A 1 94 ? -3.115 3.984 -1.911 1.00 97.94 94 GLU A O 1
ATOM 666 N N . GLU A 1 95 ? -3.253 6.083 -2.702 1.00 97.62 95 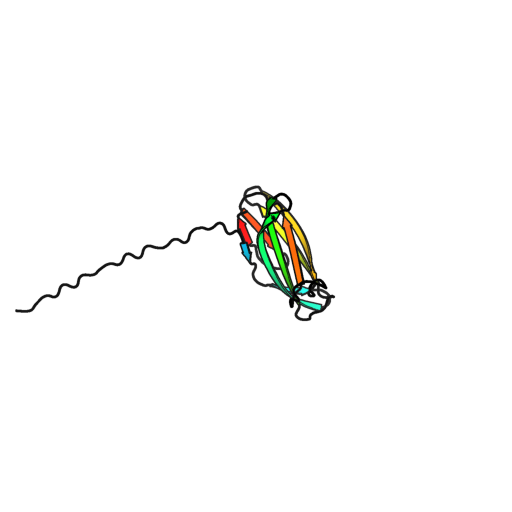GLU A N 1
ATOM 667 C CA . GLU A 1 95 ? -2.403 5.863 -3.868 1.00 97.62 95 GLU A CA 1
ATOM 668 C C . GLU A 1 95 ? -0.999 6.402 -3.591 1.00 97.62 95 GLU A C 1
ATOM 670 O O . GLU A 1 95 ? -0.834 7.521 -3.109 1.00 97.62 95 GLU A O 1
ATOM 675 N N . LEU A 1 96 ? 0.014 5.596 -3.898 1.00 94.56 96 LEU A N 1
ATOM 676 C CA . LEU A 1 96 ? 1.418 5.949 -3.756 1.00 94.56 96 LEU A CA 1
ATOM 677 C C . LEU A 1 96 ? 2.113 5.752 -5.092 1.00 94.56 96 LEU A C 1
ATOM 679 O O . LEU A 1 96 ? 1.928 4.730 -5.751 1.00 94.56 96 LEU A O 1
ATOM 683 N N . THR A 1 97 ? 2.974 6.696 -5.455 1.00 94.38 97 THR A N 1
ATOM 684 C CA . THR A 1 97 ? 3.896 6.536 -6.580 1.00 94.38 97 THR A CA 1
ATOM 685 C C . THR A 1 97 ? 5.322 6.468 -6.053 1.00 94.38 97 THR A C 1
ATOM 687 O O . THR A 1 97 ? 5.768 7.374 -5.355 1.00 94.38 97 THR A O 1
ATOM 690 N N . VAL A 1 98 ? 6.032 5.390 -6.382 1.00 92.94 98 VAL A N 1
ATOM 691 C CA . VAL A 1 98 ? 7.398 5.116 -5.925 1.00 92.94 98 VAL A CA 1
ATOM 692 C C . VAL A 1 98 ? 8.321 5.041 -7.136 1.00 92.94 98 VAL A C 1
ATOM 694 O O . VAL A 1 98 ? 8.189 4.151 -7.975 1.00 92.94 98 VAL A O 1
ATOM 697 N N . SER A 1 99 ? 9.253 5.988 -7.235 1.00 91.44 99 SER A N 1
ATOM 698 C CA . SER A 1 99 ? 10.324 5.963 -8.241 1.00 91.44 99 SER A CA 1
ATOM 699 C C . SER A 1 99 ? 11.272 4.787 -7.996 1.00 91.44 99 SER A C 1
ATOM 701 O O . SER A 1 99 ? 11.399 4.326 -6.871 1.00 91.44 99 SER A O 1
ATOM 703 N N . SER A 1 100 ? 11.960 4.296 -9.025 1.00 89.31 100 SER A N 1
ATOM 704 C CA . SER A 1 100 ? 13.040 3.312 -8.863 1.00 89.31 100 SER A CA 1
ATOM 705 C C . SER A 1 100 ? 14.338 3.923 -8.332 1.00 89.31 100 SER A C 1
ATOM 707 O O . SER A 1 100 ? 15.220 3.199 -7.869 1.00 89.31 100 SER A O 1
ATOM 709 N N . VAL A 1 101 ? 14.445 5.252 -8.406 1.00 86.69 101 VAL A N 1
ATOM 710 C CA . VAL A 1 101 ? 15.579 6.032 -7.914 1.00 86.69 101 VAL A CA 1
ATOM 711 C C . VAL A 1 101 ? 15.220 6.593 -6.540 1.00 86.69 101 VAL A C 1
ATOM 713 O O . VAL A 1 101 ? 14.145 7.190 -6.406 1.00 86.69 101 VAL A O 1
ATOM 716 N N . PRO A 1 102 ? 16.074 6.416 -5.517 1.00 81.50 102 PRO A N 1
ATOM 717 C CA . PRO A 1 102 ? 15.840 7.014 -4.212 1.00 81.50 102 PRO A CA 1
ATOM 718 C C . PRO A 1 102 ? 15.836 8.541 -4.279 1.00 81.50 102 PRO A C 1
ATOM 720 O O . PRO A 1 102 ? 16.376 9.155 -5.201 1.00 81.50 102 PRO A O 1
ATOM 723 N N . GLU A 1 103 ? 15.224 9.169 -3.277 1.00 71.88 103 GLU A N 1
ATOM 724 C CA . GLU A 1 103 ? 15.195 10.625 -3.191 1.00 71.88 103 GLU A CA 1
ATOM 725 C C . GLU A 1 103 ? 16.629 11.193 -3.091 1.00 71.88 103 GLU A C 1
ATOM 727 O O . GLU A 1 103 ? 17.409 10.751 -2.236 1.00 71.88 103 GLU A O 1
ATOM 732 N N . PRO A 1 104 ? 17.006 12.163 -3.950 1.00 68.75 104 PRO A N 1
ATOM 733 C CA . PRO A 1 104 ? 18.345 12.738 -3.934 1.00 68.75 104 PRO A CA 1
ATOM 734 C C . PRO A 1 104 ? 18.683 13.355 -2.571 1.00 68.75 104 PRO A C 1
ATOM 736 O O . PRO A 1 104 ? 17.942 14.189 -2.058 1.00 68.75 104 PRO A O 1
ATOM 739 N N . GLY A 1 105 ? 19.837 12.993 -2.004 1.00 65.19 105 GLY A N 1
ATOM 740 C CA . GLY A 1 105 ? 20.308 13.543 -0.725 1.00 65.19 105 GLY A CA 1
ATOM 741 C C . GLY A 1 105 ? 19.866 12.767 0.521 1.00 65.19 105 GLY A C 1
ATOM 742 O O . GLY A 1 105 ? 20.083 13.246 1.635 1.00 65.19 105 GLY A O 1
ATOM 743 N N . GLY A 1 106 ? 19.290 11.572 0.357 1.00 61.81 106 GLY A N 1
ATOM 744 C CA . GLY A 1 106 ? 19.113 10.626 1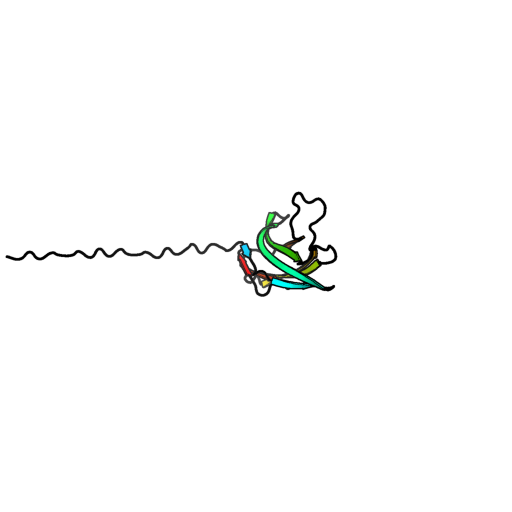.456 1.00 61.81 106 GLY A CA 1
ATOM 745 C C . GLY A 1 106 ? 20.440 10.275 2.146 1.00 61.81 106 GLY A C 1
ATOM 746 O O . GLY A 1 106 ? 21.503 10.258 1.529 1.00 61.81 106 GLY A O 1
ATOM 747 N N . PHE A 1 107 ? 20.387 9.979 3.449 1.00 61.03 107 PHE A N 1
ATOM 748 C CA . PHE A 1 107 ? 21.557 9.500 4.205 1.00 61.03 107 PHE A CA 1
ATOM 749 C C . PHE A 1 107 ? 22.061 8.132 3.703 1.00 61.03 107 PHE A C 1
ATOM 751 O O . PHE A 1 107 ? 23.221 7.779 3.903 1.00 61.03 107 PHE A O 1
ATOM 758 N N . LEU A 1 108 ? 21.181 7.366 3.054 1.00 64.75 108 LEU A N 1
ATOM 759 C CA . LEU A 1 108 ? 21.477 6.101 2.394 1.00 64.75 108 LEU A CA 1
ATOM 760 C C . LEU A 1 108 ? 21.309 6.281 0.880 1.00 64.75 108 LEU A C 1
ATOM 762 O O . LEU A 1 108 ? 20.407 7.003 0.457 1.00 64.75 108 LEU A O 1
ATOM 766 N N . ASP A 1 109 ? 22.129 5.578 0.097 1.00 67.12 109 ASP A N 1
ATOM 767 C CA . ASP A 1 109 ? 21.997 5.444 -1.362 1.00 67.12 109 ASP A CA 1
ATOM 768 C C . ASP A 1 109 ? 21.537 4.009 -1.698 1.00 67.12 109 ASP A C 1
ATOM 770 O O . ASP A 1 109 ? 22.360 3.143 -2.015 1.00 67.12 109 ASP A O 1
ATOM 774 N N . PRO A 1 110 ? 20.253 3.677 -1.459 1.00 78.44 110 PRO A N 1
ATOM 775 C CA . PRO A 1 110 ? 19.735 2.341 -1.713 1.00 78.44 110 PRO A CA 1
ATOM 776 C C . PRO A 1 110 ? 19.571 2.085 -3.216 1.00 78.44 110 PRO A C 1
ATOM 778 O O . PRO A 1 110 ? 19.306 2.979 -4.011 1.00 78.44 110 PRO A O 1
ATOM 781 N N . ASP A 1 111 ? 19.633 0.816 -3.608 1.00 83.75 111 ASP A N 1
ATOM 782 C CA . ASP A 1 111 ? 19.446 0.359 -4.992 1.00 83.75 111 ASP A CA 1
ATOM 783 C C . ASP A 1 111 ? 17.969 0.312 -5.447 1.00 83.75 111 ASP A C 1
ATOM 785 O O . ASP A 1 111 ? 17.636 -0.341 -6.439 1.00 83.75 111 ASP A O 1
ATOM 789 N N . HIS A 1 112 ? 17.078 0.967 -4.706 1.00 88.25 112 HIS A N 1
ATOM 790 C CA . HIS A 1 112 ? 15.630 0.974 -4.889 1.00 88.25 112 HIS A CA 1
ATOM 791 C C . HIS A 1 112 ? 15.042 2.285 -4.369 1.00 88.25 112 HIS A C 1
ATOM 793 O O . HIS A 1 112 ? 15.595 2.909 -3.461 1.00 88.25 112 HIS A O 1
ATOM 799 N N . GLY A 1 113 ? 13.886 2.682 -4.893 1.00 90.25 113 GLY A N 1
ATOM 800 C CA . GLY A 1 113 ? 13.112 3.740 -4.260 1.00 90.25 113 GLY A CA 1
ATOM 801 C C . GLY A 1 113 ? 12.172 3.195 -3.196 1.00 90.25 113 GLY A C 1
ATOM 802 O O . GLY A 1 113 ? 11.869 1.998 -3.134 1.00 90.25 113 GLY A O 1
ATOM 803 N N . TYR A 1 114 ? 11.718 4.103 -2.343 1.00 91.00 114 TYR A N 1
ATOM 804 C CA . TYR A 1 114 ? 10.823 3.801 -1.240 1.00 91.00 114 TYR A CA 1
ATOM 805 C C . TYR A 1 114 ? 9.714 4.851 -1.170 1.00 91.00 114 TYR A C 1
ATOM 807 O O . TYR A 1 114 ? 9.926 6.024 -1.475 1.00 91.00 114 TYR A O 1
ATOM 815 N N . GLY A 1 115 ? 8.531 4.426 -0.751 1.00 93.19 115 GLY A N 1
ATOM 816 C CA . GLY A 1 115 ? 7.418 5.296 -0.401 1.00 93.19 115 GLY A CA 1
ATOM 817 C C . GLY A 1 115 ? 6.613 4.668 0.723 1.00 93.19 115 GLY A C 1
ATOM 818 O O . GLY A 1 115 ? 6.719 3.469 0.984 1.00 93.19 115 GLY A O 1
ATOM 819 N N . TRP A 1 116 ? 5.831 5.469 1.434 1.00 95.69 116 TRP A N 1
ATOM 820 C CA . TRP A 1 116 ? 4.998 4.955 2.512 1.00 95.69 116 TRP A CA 1
ATOM 821 C C . TRP A 1 116 ? 3.741 5.790 2.699 1.00 95.69 116 TRP A C 1
ATOM 823 O O . TRP A 1 116 ? 3.698 6.963 2.341 1.00 95.69 116 TRP A O 1
ATOM 833 N N . THR A 1 117 ? 2.736 5.161 3.294 1.00 97.06 117 THR A N 1
ATOM 834 C CA . THR A 1 117 ? 1.507 5.802 3.758 1.00 97.06 117 THR A CA 1
ATOM 835 C C . THR A 1 117 ? 1.187 5.312 5.164 1.00 97.06 117 THR A C 1
ATOM 837 O O . THR A 1 117 ? 1.675 4.259 5.594 1.00 97.06 117 THR A O 1
ATOM 840 N N . SER A 1 118 ? 0.390 6.084 5.894 1.00 97.56 118 SER A N 1
ATOM 841 C CA . SER A 1 118 ? -0.142 5.684 7.186 1.00 97.56 118 SER A CA 1
ATOM 842 C C . SER A 1 118 ? -1.604 6.075 7.323 1.00 97.56 118 SER A C 1
ATOM 844 O O . SER A 1 118 ? -1.958 7.206 7.001 1.00 97.56 118 SER A O 1
ATOM 846 N N . ALA A 1 119 ? -2.418 5.186 7.882 1.00 97.19 119 ALA A N 1
ATOM 847 C CA . ALA A 1 119 ? -3.835 5.425 8.110 1.00 97.19 119 ALA A CA 1
ATOM 848 C C . ALA A 1 119 ? -4.217 5.184 9.574 1.00 97.19 119 ALA A C 1
ATOM 850 O O . ALA A 1 119 ? -3.764 4.220 10.198 1.00 97.19 119 ALA A O 1
ATOM 851 N N . ASP A 1 120 ? -5.093 6.045 10.099 1.00 97.62 120 ASP A N 1
ATOM 852 C CA . ASP A 1 120 ? -5.858 5.746 11.309 1.00 97.62 120 ASP A CA 1
ATOM 853 C C . ASP A 1 120 ? -6.993 4.791 10.937 1.00 97.62 120 ASP A C 1
ATOM 855 O O . ASP A 1 120 ? -7.990 5.170 10.321 1.00 97.62 120 ASP A O 1
ATOM 859 N N . THR A 1 121 ? -6.799 3.521 11.267 1.00 97.25 121 THR A N 1
ATOM 860 C CA . THR A 1 121 ? -7.736 2.436 10.965 1.00 97.25 121 THR A CA 1
ATOM 861 C C . THR A 1 121 ? -8.669 2.124 12.133 1.00 97.25 121 THR A C 1
ATOM 863 O O . THR A 1 121 ? -9.528 1.243 12.015 1.00 97.25 121 THR A O 1
ATOM 866 N N . GLY A 1 122 ? -8.482 2.796 13.274 1.00 96.38 122 GLY A N 1
ATOM 867 C CA . GLY A 1 122 ? -9.007 2.376 14.569 1.00 96.38 122 GLY A CA 1
ATOM 868 C C . GLY A 1 122 ? -8.372 1.076 15.097 1.00 96.38 122 GLY A C 1
ATOM 869 O O . GLY A 1 122 ? -7.671 0.377 14.357 1.00 96.38 122 GLY A O 1
ATOM 870 N N . PRO A 1 123 ? -8.640 0.726 16.370 1.00 95.75 123 PRO A N 1
ATOM 871 C CA . PRO A 1 123 ? -8.142 -0.503 16.982 1.00 95.75 123 PRO A CA 1
ATOM 872 C C . PRO A 1 123 ? -8.805 -1.745 16.376 1.00 95.75 123 PRO A C 1
ATOM 874 O O . PRO A 1 123 ? -9.956 -1.693 15.924 1.00 95.75 123 PRO A O 1
ATOM 877 N N . GLY A 1 124 ? -8.105 -2.876 16.432 1.00 95.56 124 GLY A N 1
ATOM 878 C CA . GLY A 1 124 ? -8.636 -4.179 16.031 1.00 95.56 124 GLY A CA 1
ATOM 879 C C . GLY A 1 124 ? -7.909 -4.800 14.846 1.00 95.56 124 GLY A C 1
ATOM 880 O O . GLY A 1 124 ? -6.783 -4.440 14.500 1.00 95.56 124 GLY A O 1
ATOM 881 N N . ARG A 1 125 ? -8.543 -5.800 14.233 1.00 97.38 125 ARG A N 1
ATOM 882 C CA . ARG A 1 125 ? -7.966 -6.532 13.106 1.00 97.38 125 ARG A CA 1
ATOM 883 C C . ARG A 1 125 ? -8.145 -5.758 11.806 1.00 97.38 125 ARG A C 1
ATOM 885 O O . ARG A 1 125 ? -9.267 -5.471 11.384 1.00 97.38 125 ARG A O 1
ATOM 892 N N . VAL A 1 126 ? -7.031 -5.495 11.135 1.00 98.12 126 VAL A N 1
ATOM 893 C CA . VAL A 1 126 ? -6.991 -4.775 9.864 1.00 98.12 126 VAL A CA 1
ATOM 894 C C . VAL A 1 126 ? -6.448 -5.688 8.778 1.00 98.12 126 VAL A C 1
ATOM 896 O O . VAL A 1 126 ? -5.371 -6.262 8.924 1.00 98.12 126 VAL A O 1
ATOM 899 N N . VAL A 1 127 ? -7.203 -5.803 7.688 1.00 98.06 127 VAL A N 1
ATOM 900 C CA . VAL A 1 127 ? -6.774 -6.451 6.447 1.00 98.06 127 VAL A CA 1
ATOM 901 C C . VAL A 1 127 ? -6.282 -5.373 5.494 1.00 98.06 127 VAL A C 1
ATOM 903 O O . VAL A 1 127 ? -6.973 -4.374 5.288 1.00 98.06 127 VAL A O 1
ATOM 906 N N . VAL A 1 128 ? -5.097 -5.571 4.926 1.00 98.25 128 VAL A N 1
ATOM 907 C CA . VAL A 1 128 ? -4.463 -4.662 3.969 1.00 98.25 128 VAL A CA 1
ATOM 908 C C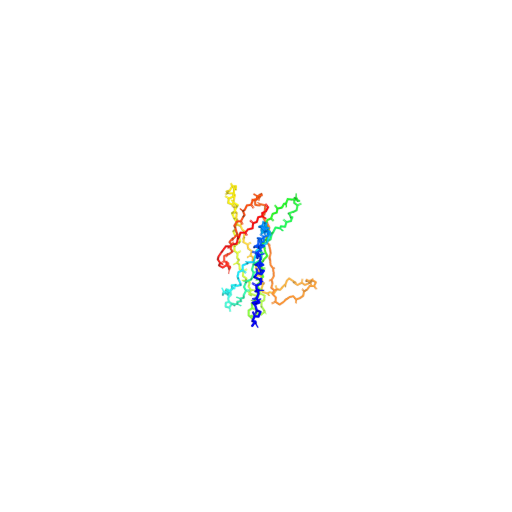 . VAL A 1 128 ? -4.297 -5.370 2.631 1.00 98.25 128 VAL A C 1
ATOM 910 O O . VAL A 1 128 ? -3.914 -6.537 2.580 1.00 98.25 128 VAL A O 1
ATOM 913 N N . THR A 1 129 ? -4.562 -4.644 1.551 1.00 98.19 129 THR A N 1
ATOM 914 C CA . THR A 1 129 ? -4.409 -5.082 0.158 1.00 98.19 129 THR A CA 1
ATOM 915 C C . THR A 1 129 ? -3.546 -4.083 -0.594 1.00 98.19 129 THR A C 1
ATOM 917 O O . THR A 1 129 ? -3.665 -2.881 -0.358 1.00 98.19 129 THR A O 1
ATOM 920 N N . VAL A 1 130 ? -2.730 -4.547 -1.534 1.00 97.94 130 VAL A N 1
ATOM 921 C CA . VAL A 1 130 ? -1.832 -3.686 -2.311 1.00 97.94 130 VAL A CA 1
ATOM 922 C C . VAL A 1 130 ? -1.980 -4.043 -3.783 1.00 97.94 130 VAL A C 1
ATOM 924 O O . VAL A 1 130 ? -1.812 -5.199 -4.151 1.00 97.94 130 VAL A O 1
ATOM 927 N N . SER A 1 131 ? -2.292 -3.082 -4.654 1.00 97.19 131 SER A N 1
ATOM 928 C CA . SER A 1 131 ? -2.595 -3.404 -6.061 1.00 97.19 131 SER A CA 1
ATOM 929 C C . SER A 1 131 ? -1.414 -4.028 -6.818 1.00 97.19 131 SER A C 1
ATOM 931 O O . SER A 1 131 ? -1.620 -4.804 -7.749 1.00 97.19 131 SER A O 1
ATOM 933 N N . THR A 1 132 ? -0.183 -3.731 -6.398 1.00 96.00 132 THR A N 1
ATOM 934 C CA . THR A 1 132 ? 1.053 -4.270 -6.984 1.00 96.00 132 THR A CA 1
ATOM 935 C C . THR A 1 132 ? 1.572 -5.540 -6.315 1.00 96.00 132 THR A C 1
ATOM 937 O O . THR A 1 132 ? 2.407 -6.205 -6.916 1.00 96.00 132 THR A O 1
ATOM 940 N N . ASN A 1 133 ? 1.108 -5.887 -5.107 1.00 96.25 133 ASN A N 1
ATOM 941 C CA . ASN A 1 133 ? 1.479 -7.124 -4.412 1.00 96.25 133 ASN A CA 1
ATOM 942 C C . ASN A 1 133 ? 0.226 -7.995 -4.234 1.00 96.25 133 ASN A C 1
ATOM 944 O O . ASN A 1 133 ? -0.633 -7.654 -3.422 1.00 96.25 133 ASN A O 1
ATOM 948 N N . PRO A 1 134 ? 0.088 -9.109 -4.975 1.00 92.12 134 PRO A N 1
ATOM 949 C CA . PRO A 1 134 ? -1.114 -9.926 -4.916 1.00 92.12 134 PRO A CA 1
ATOM 950 C C . PRO A 1 134 ? -1.324 -10.526 -3.520 1.00 92.12 134 PRO A C 1
ATOM 952 O O . PRO A 1 134 ? -0.371 -10.863 -2.818 1.00 92.12 134 PRO A O 1
ATOM 955 N N . GLY A 1 135 ? -2.593 -10.714 -3.160 1.00 93.56 135 GLY A N 1
ATOM 956 C CA . GLY A 1 135 ? -3.002 -11.235 -1.859 1.00 93.56 135 GLY A CA 1
ATOM 957 C C . GLY A 1 135 ? -3.405 -10.136 -0.879 1.00 93.56 135 GLY A C 1
ATOM 958 O O . GLY A 1 135 ? -3.655 -8.990 -1.252 1.00 93.56 135 GLY A O 1
ATOM 959 N N . GLU A 1 136 ? -3.501 -10.521 0.386 1.00 95.94 136 GLU A N 1
ATOM 960 C CA . GLU A 1 136 ? -3.828 -9.637 1.496 1.00 95.94 136 GLU A CA 1
ATOM 961 C C . GLU A 1 136 ? -3.063 -10.081 2.740 1.00 95.94 136 GLU A C 1
ATOM 963 O O . GLU A 1 136 ? -2.741 -11.261 2.900 1.00 95.94 136 GLU A O 1
ATOM 968 N N . VAL A 1 137 ? -2.783 -9.133 3.627 1.00 96.38 137 VAL A N 1
ATOM 969 C CA . VAL A 1 137 ? -2.164 -9.410 4.925 1.00 96.38 137 VAL A CA 1
ATOM 970 C C . VAL A 1 137 ? -3.056 -8.890 6.038 1.00 96.38 137 VAL A C 1
ATOM 972 O O . VAL A 1 137 ? -3.758 -7.893 5.870 1.00 96.38 137 VAL A O 1
ATOM 975 N N . SER A 1 138 ? -3.025 -9.556 7.190 1.00 96.06 138 SER A N 1
ATOM 976 C CA . SER A 1 138 ? -3.771 -9.140 8.376 1.00 96.06 138 SER A CA 1
ATOM 977 C C . SER A 1 138 ? -2.808 -8.767 9.492 1.00 96.06 138 SER A C 1
ATOM 979 O O . SER A 1 138 ? -1.891 -9.525 9.799 1.00 96.06 138 SER A O 1
ATOM 981 N N . ILE A 1 139 ? -3.076 -7.639 10.146 1.00 96.06 139 ILE A N 1
ATOM 982 C CA . ILE A 1 139 ? -2.390 -7.215 11.369 1.00 96.06 139 ILE A CA 1
ATOM 983 C C . ILE A 1 139 ? -3.399 -6.822 12.451 1.00 96.06 139 ILE A C 1
ATOM 985 O O . ILE A 1 139 ? -4.586 -6.635 12.176 1.00 96.06 139 ILE A O 1
ATOM 989 N N . ILE A 1 140 ? -2.926 -6.733 13.689 1.00 96.12 140 ILE A N 1
ATOM 990 C CA . ILE A 1 140 ? -3.687 -6.269 14.848 1.00 96.12 140 ILE A CA 1
ATOM 991 C C . ILE A 1 140 ? -3.122 -4.914 15.269 1.00 96.12 140 ILE A C 1
ATOM 993 O O . ILE A 1 140 ? -1.939 -4.843 15.603 1.00 96.12 140 ILE A O 1
ATOM 997 N N . VAL A 1 141 ? -3.969 -3.881 15.230 1.00 91.94 141 VAL A N 1
ATOM 998 C CA . VAL A 1 141 ? -3.684 -2.505 15.675 1.00 91.94 141 VAL A CA 1
ATOM 999 C C . VAL A 1 141 ? -4.131 -2.317 17.116 1.00 91.94 141 VAL A C 1
ATOM 1001 O O . VAL A 1 141 ? -5.304 -2.657 17.413 1.00 91.94 141 VAL A O 1
#

Sequence (141 aa):
MRPLVLSACVATALLPVAAPAGAQTAADFEDARVEVFPGCAGLVRTVVSVSPLPTDVAGVRAVVLFKADRHDPACAVTTTVGWRNVDSGASGSEELTVSSVPEPGGFLDPDHGYGWTSADTGPGRVVVTVSTNPGEVSIIV

Secondary structure (DSSP, 8-state):
-------------------------EEEPPPEEEEETTTEEEEEEEEEEEEE-TTSSEEEEEEEEEEESS--TT-EEEEEEEEEETTT--EEEEEEEEESSPPTT-SS--SSEEEEEEE---SSEEEEEETTEEEEEEEE-

Foldseek 3Di:
DDDDDDDDDDDDDDDDPDDPPDFFQKDWFDWFWDADPPGKIWIKIKIKGWDQDPVRDTWIKIKIKTQIPDQDQVDKDKKKKKKAAPVVRDIDIDIDIWGQFDDPPDPDRDNITMDMDIDCNDFAKMWIDMRRGPDIDIGGD

Radius of gyration: 23.71 Å; chains: 1; bounding box: 38×83×58 Å